Protein AF-A0A2T7HAZ3-F1 (afdb_monomer)

pLDDT: mean 88.54, std 13.99, range [41.38, 98.19]

Nearest PDB structures (foldseek):
  8qsz-assembly1_E  TM=5.766E-01  e=1.298E-04  Schizosaccharomyces pombe
  9bz0-assembly1_E  TM=5.265E-01  e=4.405E-04  Sus scrofa
  9ja1-assembly1_E  TM=5.499E-01  e=6.077E-04  Saccharomyces cerevisiae
  7wbx-assembly1_E  TM=5.275E-01  e=1.084E-03  Komagataella phaffii
  6hlq-assembly1_E  TM=6.035E-01  e=5.077E-03  Saccharomyces cerevisiae S288C

Solvent-accessible surface area (backbone atoms only — not comparable to full-atom values): 9479 Å² total; per-residue (Å²): 135,92,65,60,92,70,47,59,51,53,49,50,43,56,46,40,50,58,67,66,36,40,82,68,39,73,55,64,95,76,87,50,66,74,45,37,32,39,31,30,38,73,57,87,94,43,79,44,38,37,36,30,28,76,39,98,40,69,59,68,43,49,36,68,61,52,54,46,50,56,69,35,27,72,84,69,68,24,68,35,35,35,41,39,29,56,14,50,71,34,70,62,20,58,56,54,21,66,34,86,97,52,68,45,37,48,79,35,32,39,67,58,46,50,51,49,26,59,77,53,58,42,101,57,78,91,75,90,77,91,82,88,77,85,62,61,65,62,49,52,75,75,62,62,76,81,77,80,79,81,87,74,93,76,84,84,91,132

Radius of gyration: 29.92 Å; Cα contacts (8 Å, |Δi|>4): 230; chains: 1; bounding box: 82×52×80 Å

Structure (mmCIF, N/CA/C/O backbone):
data_AF-A0A2T7HAZ3-F1
#
_entry.id   AF-A0A2T7HAZ3-F1
#
loop_
_atom_site.group_PDB
_atom_site.id
_atom_site.type_symbol
_atom_site.label_atom_id
_atom_site.label_alt_id
_atom_site.label_comp_id
_atom_site.label_asym_id
_atom_site.label_entity_id
_atom_site.label_seq_id
_atom_site.pdbx_PDB_ins_code
_atom_site.Cartn_x
_atom_site.Cartn_y
_atom_site.Cartn_z
_atom_site.occupancy
_atom_site.B_iso_or_equiv
_atom_site.auth_seq_id
_atom_site.auth_comp_id
_atom_site.auth_asym_id
_atom_site.auth_atom_id
_atom_site.pdbx_PDB_model_num
ATOM 1 N N . MET A 1 1 ? 1.906 -3.474 17.382 1.00 54.94 1 MET A N 1
ATOM 2 C CA . MET A 1 1 ? 2.021 -4.752 16.648 1.00 54.94 1 MET A CA 1
ATOM 3 C C . MET A 1 1 ? 3.493 -5.095 16.547 1.00 54.94 1 MET A C 1
ATOM 5 O O . MET A 1 1 ? 4.225 -4.411 15.834 1.00 54.94 1 MET A O 1
ATOM 9 N N . GLU A 1 2 ? 3.936 -6.101 17.289 1.00 59.19 2 GLU A N 1
ATOM 10 C CA . GLU A 1 2 ? 5.253 -6.696 17.075 1.00 59.19 2 GLU A CA 1
ATOM 11 C C . GLU A 1 2 ? 5.084 -7.791 16.026 1.00 59.19 2 GLU A C 1
ATOM 13 O O . GLU A 1 2 ? 4.573 -8.866 16.310 1.00 59.19 2 GLU A O 1
ATOM 18 N N . LEU A 1 3 ? 5.388 -7.444 14.777 1.00 71.75 3 LEU A N 1
ATOM 19 C CA . LEU A 1 3 ? 5.493 -8.398 13.681 1.00 71.75 3 LEU A CA 1
AT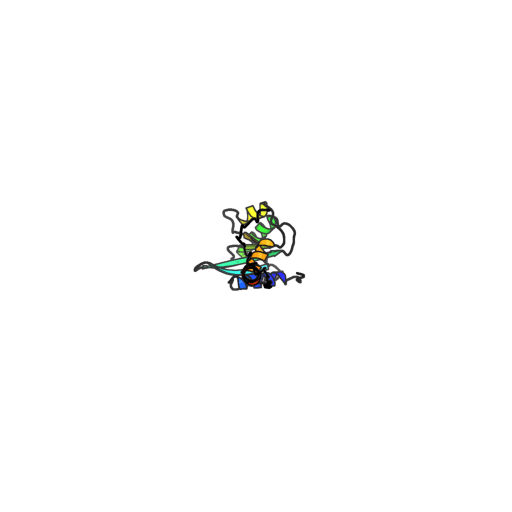OM 20 C C . LEU A 1 3 ? 6.969 -8.779 13.509 1.00 71.75 3 LEU A C 1
ATOM 22 O O . LEU A 1 3 ? 7.843 -7.927 13.657 1.00 71.75 3 LEU A O 1
ATOM 26 N N . GLU A 1 4 ? 7.260 -10.028 13.186 1.00 72.38 4 GLU A N 1
ATOM 27 C CA . GLU A 1 4 ? 8.588 -10.468 12.749 1.00 72.38 4 GLU A CA 1
ATOM 28 C C . GLU A 1 4 ? 8.917 -9.910 11.347 1.00 72.38 4 GLU A C 1
ATOM 30 O O . GLU A 1 4 ? 8.007 -9.521 10.599 1.00 72.38 4 GLU A O 1
ATOM 35 N N . PRO A 1 5 ? 10.201 -9.867 10.946 1.00 65.50 5 PRO A N 1
ATOM 36 C CA . PRO A 1 5 ? 10.586 -9.562 9.568 1.00 65.50 5 PRO A CA 1
ATOM 37 C C . PRO A 1 5 ? 9.840 -10.469 8.570 1.00 65.50 5 PRO A C 1
ATOM 39 O O . PRO A 1 5 ? 9.785 -11.682 8.763 1.00 65.50 5 PRO A O 1
ATOM 42 N N . GLY A 1 6 ? 9.239 -9.904 7.518 1.00 73.19 6 GLY A N 1
ATOM 43 C CA . GLY A 1 6 ? 8.450 -10.657 6.530 1.00 73.19 6 GLY A CA 1
ATOM 44 C C . GLY A 1 6 ? 6.952 -10.775 6.851 1.00 73.19 6 GLY A C 1
ATOM 45 O O . GLY A 1 6 ? 6.134 -10.984 5.956 1.00 73.19 6 GLY A O 1
ATOM 46 N N . GLN A 1 7 ? 6.540 -10.631 8.117 1.00 86.56 7 GLN A N 1
ATOM 47 C CA . GLN A 1 7 ? 5.120 -10.750 8.478 1.00 86.56 7 GLN A CA 1
ATOM 48 C C . GLN A 1 7 ? 4.292 -9.534 8.052 1.00 86.56 7 GLN A C 1
ATOM 50 O O . GLN A 1 7 ? 3.077 -9.646 7.883 1.00 86.56 7 GLN A O 1
ATOM 55 N N . PHE A 1 8 ? 4.920 -8.369 7.881 1.00 87.56 8 PHE A N 1
ATOM 56 C CA . PHE A 1 8 ? 4.201 -7.165 7.477 1.00 87.56 8 PHE A CA 1
ATOM 57 C C . PHE A 1 8 ? 3.824 -7.210 5.990 1.00 87.56 8 PHE A C 1
ATOM 59 O O . PHE A 1 8 ? 2.734 -6.791 5.616 1.00 87.56 8 PHE A O 1
ATOM 66 N N . GLU A 1 9 ? 4.662 -7.824 5.163 1.00 91.00 9 GLU A N 1
ATOM 67 C CA . GLU A 1 9 ? 4.414 -8.115 3.755 1.00 91.00 9 GLU A CA 1
ATOM 68 C C . GLU A 1 9 ? 3.248 -9.101 3.610 1.00 91.00 9 GLU A C 1
ATOM 70 O O . GLU A 1 9 ? 2.342 -8.884 2.808 1.00 91.00 9 GLU A O 1
ATOM 75 N N . HIS A 1 10 ? 3.194 -10.134 4.458 1.00 93.06 10 HIS A N 1
ATOM 76 C CA . HIS A 1 10 ? 2.049 -11.048 4.519 1.00 93.06 10 HIS A CA 1
ATOM 77 C C . HIS A 1 10 ? 0.764 -10.381 5.030 1.00 93.06 10 HIS A C 1
ATOM 79 O O . HIS A 1 10 ? -0.324 -10.710 4.561 1.00 93.06 10 HIS A O 1
ATOM 85 N N . PHE A 1 11 ? 0.862 -9.426 5.956 1.00 93.94 11 PHE A N 1
ATOM 86 C CA . PHE A 1 11 ? -0.282 -8.614 6.368 1.00 93.94 11 PHE A CA 1
ATOM 87 C C . PHE A 1 11 ? -0.805 -7.744 5.217 1.00 93.94 11 PHE A C 1
ATOM 89 O O . PHE A 1 11 ? -2.009 -7.710 4.972 1.00 93.94 11 PHE A O 1
ATOM 96 N N . VAL A 1 12 ? 0.093 -7.092 4.472 1.00 95.25 12 VAL A N 1
ATOM 97 C CA . VAL A 1 12 ? -0.266 -6.332 3.267 1.00 95.25 12 VAL A CA 1
ATOM 98 C C . VAL A 1 12 ? -0.888 -7.248 2.216 1.00 95.25 12 VAL A C 1
ATOM 100 O O . VAL A 1 12 ? -1.900 -6.880 1.629 1.00 95.25 12 VAL A O 1
ATOM 103 N N . LYS A 1 13 ? -0.356 -8.462 2.030 1.00 96.06 13 LYS A N 1
ATOM 104 C CA . LYS A 1 13 ? -0.959 -9.473 1.155 1.00 96.06 13 LYS A CA 1
ATOM 105 C C . LYS A 1 13 ? -2.413 -9.755 1.553 1.00 96.06 13 LYS A C 1
ATOM 107 O O . LYS A 1 13 ? -3.290 -9.661 0.706 1.00 96.06 13 LYS A O 1
ATOM 112 N N . ALA A 1 14 ? -2.673 -10.029 2.833 1.00 96.88 14 ALA A N 1
ATOM 113 C CA . ALA A 1 14 ? -4.026 -10.285 3.332 1.00 96.88 14 ALA A CA 1
ATOM 114 C C . ALA A 1 14 ? -4.966 -9.080 3.150 1.00 96.88 14 ALA A C 1
ATOM 116 O O . ALA A 1 14 ? -6.151 -9.258 2.876 1.00 96.88 14 ALA A O 1
ATOM 117 N N . LEU A 1 15 ? -4.445 -7.856 3.283 1.00 97.62 15 LEU A N 1
ATOM 118 C CA . LEU A 1 15 ? -5.211 -6.644 3.001 1.00 97.62 15 LEU A CA 1
ATOM 119 C C . LEU A 1 15 ? -5.578 -6.536 1.517 1.00 97.62 15 LEU A C 1
ATOM 121 O O . LEU A 1 15 ? -6.729 -6.249 1.211 1.00 97.62 15 LEU A O 1
ATOM 125 N N . LEU A 1 16 ? -4.630 -6.786 0.611 1.00 97.69 16 LEU A N 1
ATOM 126 C CA . LEU A 1 16 ? -4.875 -6.758 -0.833 1.00 97.69 16 LEU A CA 1
ATOM 127 C C . LEU A 1 16 ? -5.860 -7.853 -1.263 1.00 97.69 16 LEU A C 1
ATOM 129 O O . LEU A 1 16 ? -6.779 -7.557 -2.021 1.00 97.69 16 LEU A O 1
ATOM 133 N N . ASP A 1 17 ? -5.733 -9.071 -0.723 1.00 97.62 17 ASP A N 1
ATOM 134 C CA . ASP A 1 17 ? -6.697 -10.157 -0.958 1.00 97.62 17 ASP A CA 1
ATOM 135 C C . ASP A 1 17 ? -8.127 -9.710 -0.566 1.00 97.62 17 ASP A C 1
ATOM 137 O O . ASP A 1 17 ? -9.078 -9.914 -1.313 1.00 97.62 17 ASP A O 1
ATOM 141 N N . ALA A 1 18 ? -8.291 -9.032 0.580 1.00 97.56 18 ALA A N 1
ATOM 142 C CA . ALA A 1 18 ? -9.584 -8.498 1.038 1.00 97.56 18 ALA A CA 1
ATOM 143 C C . ALA A 1 18 ? -10.074 -7.255 0.262 1.00 97.56 18 ALA A C 1
ATOM 145 O O . ALA A 1 18 ? -11.184 -6.764 0.492 1.00 97.56 18 ALA A O 1
ATOM 146 N N . MET A 1 19 ? -9.232 -6.707 -0.613 1.00 96.75 19 MET A N 1
ATOM 147 C CA . MET A 1 19 ? -9.533 -5.600 -1.522 1.00 96.75 19 MET A CA 1
ATOM 148 C C . MET A 1 19 ? -9.815 -6.089 -2.952 1.00 96.75 19 MET A C 1
ATOM 150 O O . MET A 1 19 ? -9.790 -5.272 -3.872 1.00 96.75 19 MET A O 1
ATOM 154 N N . ASP A 1 20 ? -10.065 -7.390 -3.130 1.00 95.88 20 ASP A N 1
ATOM 155 C CA . ASP A 1 20 ? -10.340 -8.043 -4.416 1.00 95.88 20 ASP A CA 1
ATOM 156 C C . ASP A 1 20 ? -9.168 -7.962 -5.414 1.00 95.88 20 ASP A C 1
ATOM 158 O O . ASP A 1 20 ? -9.361 -7.967 -6.630 1.00 95.88 20 ASP A O 1
ATOM 162 N N . TYR A 1 21 ? -7.931 -7.880 -4.910 1.00 97.31 21 TYR A N 1
ATOM 163 C CA . TYR A 1 21 ? -6.756 -8.119 -5.743 1.00 97.31 21 TYR A CA 1
ATOM 164 C C . TYR A 1 21 ? -6.581 -9.621 -5.988 1.00 97.31 21 TYR A C 1
ATOM 166 O O . TYR A 1 21 ? -6.816 -10.456 -5.116 1.00 97.31 21 TYR A O 1
ATOM 174 N N . GLU A 1 22 ? -6.095 -9.949 -7.176 1.00 96.56 22 GLU A N 1
ATOM 175 C CA . GLU A 1 22 ? -5.841 -11.304 -7.644 1.00 96.56 22 GLU A CA 1
ATOM 176 C C . GLU A 1 22 ? -4.333 -11.587 -7.682 1.00 96.56 22 GLU A C 1
ATOM 178 O O . GLU A 1 22 ? -3.506 -10.670 -7.709 1.00 96.56 22 GLU A O 1
ATOM 183 N N . ASP A 1 23 ? -3.957 -12.869 -7.677 1.00 96.38 23 ASP A N 1
ATOM 184 C CA . ASP A 1 23 ? -2.564 -13.324 -7.794 1.00 96.38 23 ASP A CA 1
ATOM 185 C C . ASP A 1 23 ? -1.572 -12.597 -6.855 1.00 96.38 23 ASP A C 1
ATOM 187 O O . ASP A 1 23 ? -0.432 -12.315 -7.229 1.00 96.38 23 ASP A O 1
ATOM 191 N N . VAL A 1 24 ? -1.989 -12.290 -5.620 1.00 97.38 24 VAL A N 1
ATOM 192 C CA . VAL A 1 24 ? -1.167 -11.541 -4.657 1.00 97.38 24 VAL A CA 1
ATOM 193 C C . VAL A 1 24 ? -0.013 -12.407 -4.142 1.00 97.38 24 VAL A C 1
ATOM 195 O O . VAL A 1 24 ? -0.214 -13.378 -3.406 1.00 97.38 24 VAL A O 1
ATOM 198 N N . GLN A 1 25 ? 1.218 -12.040 -4.494 1.00 95.56 25 GLN A N 1
ATOM 199 C CA . GLN A 1 25 ? 2.439 -12.786 -4.188 1.00 95.56 25 GLN A CA 1
ATOM 200 C C . GLN A 1 25 ? 3.445 -11.921 -3.429 1.00 95.56 25 GLN A C 1
ATOM 202 O O . GLN A 1 25 ? 3.861 -10.871 -3.914 1.00 95.56 25 GLN A O 1
ATOM 207 N N . VAL A 1 26 ? 3.878 -12.395 -2.258 1.00 94.31 26 VAL A N 1
ATOM 208 C CA . VAL A 1 26 ? 5.015 -11.815 -1.526 1.00 94.31 26 VAL A CA 1
ATOM 209 C C . VAL A 1 26 ? 6.307 -12.237 -2.224 1.00 94.31 26 VAL A C 1
ATOM 211 O O . VAL A 1 26 ? 6.509 -13.422 -2.507 1.00 94.31 26 VAL A O 1
ATOM 214 N N . THR A 1 27 ? 7.173 -11.277 -2.527 1.00 90.31 27 THR A N 1
ATOM 215 C CA . THR A 1 27 ? 8.465 -11.522 -3.177 1.00 90.31 27 THR A CA 1
ATOM 216 C C . THR A 1 27 ? 9.522 -11.938 -2.153 1.00 90.31 27 THR A C 1
ATOM 218 O O . THR A 1 27 ? 9.374 -11.779 -0.942 1.00 90.31 27 THR A O 1
ATOM 221 N N . LYS A 1 28 ? 10.609 -12.543 -2.636 1.00 79.44 28 LYS A N 1
ATOM 222 C CA . LYS A 1 28 ? 11.763 -12.873 -1.795 1.00 79.44 28 LYS A CA 1
ATOM 223 C C . LYS A 1 28 ? 12.767 -11.730 -1.881 1.00 79.44 28 LYS A C 1
ATOM 225 O O . LYS A 1 28 ? 13.137 -11.372 -2.990 1.00 79.44 28 LYS A O 1
ATOM 230 N N . LEU A 1 29 ? 13.323 -11.335 -0.731 1.00 63.78 29 LEU A N 1
ATOM 231 C CA . LEU A 1 29 ? 14.313 -10.258 -0.527 1.00 63.78 29 LEU A CA 1
ATOM 232 C C . LEU A 1 29 ? 15.505 -10.182 -1.512 1.00 63.78 29 LEU A C 1
ATOM 234 O O . LEU A 1 29 ? 16.253 -9.206 -1.490 1.00 63.78 29 LEU A O 1
ATOM 238 N N . SER A 1 30 ? 15.775 -11.214 -2.315 1.00 59.47 30 SER A N 1
ATOM 239 C CA . SER A 1 30 ? 16.937 -11.256 -3.201 1.00 59.47 30 SER A CA 1
ATOM 240 C C . SER A 1 30 ? 16.553 -10.895 -4.637 1.00 59.47 30 SER A C 1
ATOM 242 O O . SER A 1 30 ? 15.920 -11.680 -5.337 1.00 59.47 30 SER A O 1
ATOM 244 N N . GLY A 1 31 ? 16.996 -9.718 -5.090 1.00 64.19 31 GLY A N 1
ATOM 245 C CA . GLY A 1 31 ? 16.985 -9.330 -6.507 1.00 64.19 31 GLY A CA 1
ATOM 246 C C . GLY A 1 31 ? 15.706 -8.663 -7.027 1.00 64.19 31 GLY A C 1
ATOM 247 O O . GLY A 1 31 ? 15.657 -8.317 -8.205 1.00 64.19 31 GLY A O 1
ATOM 248 N N . ASP A 1 32 ? 14.710 -8.421 -6.174 1.00 66.69 32 ASP A N 1
ATOM 249 C CA . ASP A 1 32 ? 13.407 -7.820 -6.524 1.00 66.69 32 ASP A CA 1
ATOM 250 C C . ASP A 1 32 ? 13.399 -6.280 -6.576 1.00 66.69 32 ASP A C 1
ATOM 252 O O . ASP A 1 32 ? 12.358 -5.658 -6.778 1.00 66.69 32 ASP A O 1
ATOM 256 N N . LYS A 1 33 ? 14.565 -5.646 -6.396 1.00 81.38 33 LYS A N 1
ATOM 257 C CA . LYS A 1 33 ? 14.732 -4.181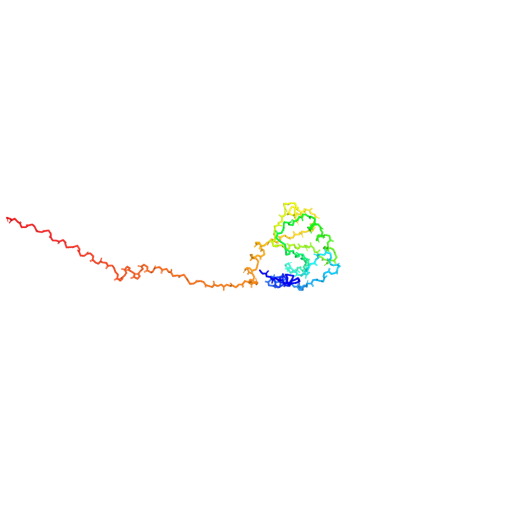 -6.422 1.00 81.38 33 LYS A CA 1
ATOM 258 C C . LYS A 1 33 ? 13.843 -3.456 -5.405 1.00 81.38 33 LYS A C 1
ATOM 260 O O . LYS A 1 33 ? 13.463 -2.308 -5.628 1.00 81.38 33 LYS A O 1
ATOM 265 N N . GLY A 1 34 ? 13.543 -4.115 -4.285 1.00 85.50 34 GLY A N 1
ATOM 266 C CA . GLY A 1 34 ? 12.755 -3.544 -3.202 1.00 85.50 34 GLY A CA 1
ATOM 267 C C . GLY A 1 34 ? 11.249 -3.559 -3.454 1.00 85.50 34 GLY A C 1
ATOM 268 O O . GLY A 1 34 ? 10.542 -2.798 -2.796 1.00 85.50 34 GLY A O 1
ATOM 269 N N . VAL A 1 35 ? 10.765 -4.365 -4.401 1.00 93.75 35 VAL A N 1
ATOM 270 C CA . VAL A 1 35 ? 9.350 -4.747 -4.497 1.00 93.75 35 VAL A CA 1
ATOM 271 C C . VAL A 1 35 ? 9.104 -5.852 -3.486 1.00 93.75 35 VAL A C 1
ATOM 273 O O . VAL A 1 35 ? 9.786 -6.858 -3.564 1.00 93.75 35 VAL A O 1
ATOM 276 N N . ASP A 1 36 ? 8.132 -5.687 -2.592 1.00 94.12 36 ASP A N 1
ATOM 277 C CA . ASP A 1 36 ? 7.837 -6.642 -1.514 1.00 94.12 36 ASP A CA 1
ATOM 278 C C . ASP A 1 36 ? 6.591 -7.507 -1.824 1.00 94.12 36 ASP A C 1
ATOM 280 O O . ASP A 1 36 ? 6.454 -8.634 -1.342 1.00 94.12 36 ASP A O 1
ATOM 284 N N . VAL A 1 37 ? 5.665 -6.998 -2.649 1.00 95.69 37 VAL A N 1
ATOM 285 C CA . VAL A 1 37 ? 4.468 -7.722 -3.113 1.00 95.69 37 VAL A CA 1
ATOM 286 C C . VAL A 1 37 ? 4.190 -7.399 -4.582 1.00 95.69 37 VAL A C 1
ATOM 288 O O . VAL A 1 37 ? 4.332 -6.257 -5.015 1.00 95.69 37 VAL A O 1
ATOM 291 N N . VAL A 1 38 ? 3.754 -8.391 -5.353 1.00 96.81 38 VAL A N 1
ATOM 292 C CA . VAL A 1 38 ? 3.193 -8.218 -6.701 1.00 96.81 38 VAL A CA 1
ATOM 293 C C . VAL A 1 38 ? 1.753 -8.704 -6.677 1.00 96.81 38 VAL A C 1
ATOM 295 O O . VAL A 1 38 ? 1.477 -9.760 -6.115 1.00 96.81 38 VAL A O 1
ATOM 298 N N . ALA A 1 39 ? 0.839 -7.946 -7.266 1.00 97.56 39 ALA A N 1
ATOM 299 C CA . ALA A 1 39 ? -0.574 -8.291 -7.316 1.00 97.56 39 ALA A CA 1
ATOM 300 C C . ALA A 1 39 ? -1.190 -7.863 -8.648 1.00 97.56 39 ALA A C 1
ATOM 302 O O . ALA A 1 39 ? -0.643 -7.018 -9.364 1.00 97.56 39 ALA A O 1
ATOM 303 N N . ARG A 1 40 ? -2.348 -8.430 -8.970 1.00 97.25 40 ARG A N 1
ATOM 304 C CA . ARG A 1 40 ? -3.170 -8.018 -10.102 1.00 97.25 40 ARG A CA 1
ATOM 305 C C . ARG A 1 40 ? -4.485 -7.452 -9.610 1.00 97.25 40 ARG A C 1
ATO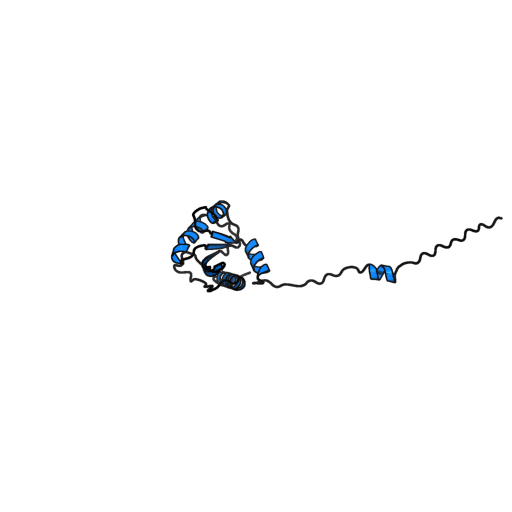M 307 O O . ARG A 1 40 ? -4.959 -7.799 -8.536 1.00 97.25 40 ARG A O 1
ATOM 314 N N . VAL A 1 41 ? -5.058 -6.542 -10.378 1.00 95.44 41 VAL A N 1
ATOM 315 C CA . VAL A 1 41 ? -6.367 -5.975 -10.069 1.00 95.44 41 VAL A CA 1
ATOM 316 C C . VAL A 1 41 ? -7.146 -5.757 -11.350 1.00 95.44 41 VAL A C 1
ATOM 318 O O . VAL A 1 41 ? -6.605 -5.291 -12.357 1.00 95.44 41 VAL A O 1
ATOM 321 N N . GLN A 1 42 ? -8.430 -6.087 -11.293 1.00 94.50 42 GLN A N 1
ATOM 322 C CA . GLN A 1 42 ? -9.352 -5.889 -12.393 1.00 94.50 42 GLN A CA 1
ATOM 323 C C . GLN A 1 42 ? -9.832 -4.432 -12.411 1.00 94.50 42 GLN A C 1
ATOM 325 O O . GLN A 1 42 ? -10.482 -3.951 -11.482 1.00 94.50 42 GLN A O 1
ATOM 330 N N . PHE A 1 43 ? -9.528 -3.710 -13.486 1.00 90.94 43 PHE A N 1
ATOM 331 C CA . PHE A 1 43 ? -10.025 -2.361 -13.733 1.00 90.94 43 PHE A CA 1
ATOM 332 C C . PHE A 1 43 ? -10.965 -2.366 -14.941 1.00 90.94 43 PHE A C 1
ATOM 334 O O . PHE A 1 43 ? -10.546 -2.309 -16.100 1.00 90.94 43 PHE A O 1
ATOM 341 N N . GLY A 1 44 ? -12.268 -2.463 -14.664 1.00 92.25 44 GLY A N 1
ATOM 342 C CA . GLY A 1 44 ? -13.278 -2.671 -15.699 1.00 92.25 44 GLY A CA 1
ATOM 343 C C . GLY A 1 44 ? -13.079 -4.026 -16.380 1.00 92.25 44 GLY A C 1
ATOM 344 O O . GLY A 1 44 ? -13.236 -5.069 -15.753 1.00 92.25 44 GLY A O 1
ATOM 345 N N . ILE A 1 45 ? -12.722 -4.010 -17.664 1.00 94.19 45 ILE A N 1
ATOM 346 C CA . ILE A 1 45 ? -12.461 -5.226 -18.455 1.00 94.19 45 ILE A CA 1
ATOM 347 C C . ILE A 1 45 ? -10.967 -5.558 -18.588 1.00 94.19 45 ILE A C 1
ATOM 349 O O . ILE A 1 45 ? -10.621 -6.521 -19.266 1.00 94.19 45 ILE A O 1
ATOM 353 N N . THR A 1 46 ? -10.091 -4.761 -17.973 1.00 93.69 46 THR A N 1
ATOM 354 C CA . THR A 1 46 ? -8.637 -4.892 -18.107 1.00 93.69 46 THR A CA 1
ATOM 355 C C . THR A 1 46 ? -8.018 -5.319 -16.785 1.00 93.69 46 THR A C 1
ATOM 357 O O . THR A 1 46 ? -8.225 -4.664 -15.766 1.00 93.69 46 THR A O 1
ATOM 360 N N . GLU A 1 47 ? -7.202 -6.367 -16.815 1.00 94.81 47 GLU A N 1
ATOM 361 C CA . GLU A 1 47 ? -6.342 -6.755 -15.698 1.00 94.81 47 GLU A CA 1
ATOM 362 C C . GLU A 1 47 ? -5.050 -5.926 -15.735 1.00 94.81 47 GLU A C 1
ATOM 364 O O . GLU A 1 47 ? -4.429 -5.765 -16.792 1.00 94.81 47 GLU A O 1
ATOM 369 N N . ILE A 1 48 ? -4.636 -5.384 -14.589 1.00 95.50 48 ILE A N 1
ATOM 370 C CA . ILE A 1 48 ? -3.385 -4.631 -14.469 1.00 95.50 48 ILE A CA 1
ATOM 371 C C . ILE A 1 48 ? -2.509 -5.203 -13.358 1.00 95.50 48 ILE A C 1
ATOM 373 O O . ILE A 1 48 ? -2.997 -5.549 -12.284 1.00 95.50 48 ILE A O 1
ATOM 377 N N . THR A 1 49 ? -1.198 -5.250 -13.597 1.00 97.00 49 THR A N 1
ATOM 378 C CA . THR A 1 49 ? -0.210 -5.617 -12.575 1.00 97.00 49 THR A CA 1
ATOM 379 C C . THR A 1 49 ? 0.204 -4.389 -11.768 1.00 97.00 49 THR A C 1
ATOM 381 O O . THR A 1 49 ? 0.565 -3.345 -12.328 1.00 97.00 49 THR A O 1
ATOM 384 N N . GLU A 1 50 ? 0.211 -4.542 -10.449 1.00 97.19 50 GLU A N 1
ATOM 385 C CA . GLU A 1 50 ? 0.671 -3.566 -9.469 1.00 97.19 50 GLU A CA 1
ATOM 386 C C . GLU A 1 50 ? 1.770 -4.178 -8.595 1.00 97.19 50 GLU A C 1
ATOM 388 O O . GLU A 1 50 ? 1.673 -5.321 -8.151 1.00 97.19 50 GLU A O 1
ATOM 393 N N . VAL A 1 51 ? 2.827 -3.408 -8.343 1.00 97.31 51 VAL A N 1
ATOM 394 C CA . VAL A 1 51 ? 3.853 -3.774 -7.356 1.00 97.31 51 VAL A CA 1
ATOM 395 C C . VAL A 1 51 ? 3.720 -2.917 -6.114 1.00 97.31 51 VAL A C 1
ATOM 397 O O . VAL A 1 51 ? 3.415 -1.727 -6.192 1.00 97.31 51 VAL A O 1
ATOM 400 N N . VAL A 1 52 ? 4.000 -3.504 -4.962 1.00 97.19 52 VAL A N 1
ATOM 401 C CA . VAL A 1 52 ? 3.917 -2.831 -3.675 1.00 97.19 52 VAL A CA 1
ATOM 402 C C . VAL A 1 52 ? 5.249 -2.958 -2.961 1.00 97.19 52 VAL A C 1
ATOM 404 O O . VAL A 1 52 ? 5.809 -4.044 -2.844 1.00 97.19 52 VAL A O 1
ATOM 407 N N . GLN A 1 53 ? 5.745 -1.829 -2.475 1.00 95.69 53 GLN A N 1
ATOM 408 C CA . GLN A 1 53 ? 6.848 -1.767 -1.536 1.00 95.69 53 GLN A CA 1
ATOM 409 C C . GLN A 1 53 ? 6.307 -1.424 -0.155 1.00 95.69 53 GLN A C 1
ATOM 411 O O . GLN A 1 53 ? 5.516 -0.498 0.021 1.00 95.69 53 GLN A O 1
ATOM 416 N N . VAL A 1 54 ? 6.782 -2.149 0.840 1.00 93.31 54 VAL A N 1
ATOM 417 C CA . VAL A 1 54 ? 6.367 -2.051 2.223 1.00 93.31 54 VAL A CA 1
ATOM 418 C C . VAL A 1 54 ? 7.543 -1.537 3.056 1.00 93.31 54 VAL A C 1
ATOM 420 O O . VAL A 1 54 ? 8.702 -1.939 2.904 1.00 93.31 54 VAL A O 1
ATOM 423 N N . LYS A 1 55 ? 7.274 -0.562 3.925 1.00 90.75 55 LYS A N 1
ATOM 424 C CA . LYS A 1 55 ? 8.266 0.028 4.827 1.00 90.75 55 LYS A CA 1
ATOM 425 C C . LYS A 1 55 ? 7.688 0.140 6.229 1.00 90.75 55 LYS A C 1
ATOM 427 O O . LYS A 1 55 ? 6.904 1.029 6.544 1.00 90.75 55 LYS A O 1
ATOM 432 N N . ARG A 1 56 ? 8.127 -0.749 7.117 1.00 88.81 56 ARG A N 1
ATOM 433 C CA . ARG A 1 56 ? 7.770 -0.718 8.540 1.00 88.81 56 ARG A CA 1
ATOM 434 C C . ARG A 1 56 ? 8.657 0.263 9.311 1.00 88.81 56 ARG A C 1
ATOM 436 O O . ARG A 1 56 ? 9.393 -0.117 10.213 1.00 88.81 56 ARG A O 1
ATOM 443 N N . THR A 1 57 ? 8.629 1.524 8.909 1.00 86.31 57 THR A N 1
ATOM 444 C CA . THR A 1 57 ? 9.330 2.614 9.591 1.00 86.31 57 THR A CA 1
ATOM 445 C C . THR A 1 57 ? 8.350 3.732 9.878 1.00 86.31 57 THR A C 1
ATOM 447 O O . THR A 1 57 ? 7.452 3.975 9.077 1.00 86.31 57 THR A O 1
ATOM 450 N N . GLU A 1 58 ? 8.539 4.421 10.997 1.00 87.69 58 GLU A N 1
ATOM 451 C CA . GLU A 1 58 ? 7.816 5.657 11.318 1.00 87.69 58 GLU A CA 1
ATOM 452 C C . GLU A 1 58 ? 8.507 6.894 10.718 1.00 87.69 58 GLU A C 1
ATOM 454 O O . GLU A 1 58 ? 7.973 8.002 10.759 1.00 87.69 58 GLU A O 1
ATOM 459 N N . SER A 1 59 ? 9.687 6.712 10.114 1.00 92.88 59 SER A N 1
ATOM 460 C CA . SER A 1 59 ? 10.416 7.791 9.456 1.00 92.88 59 SER A CA 1
ATOM 461 C C . SER A 1 59 ? 9.714 8.292 8.193 1.00 92.88 59 SER A C 1
ATOM 463 O O . SER A 1 59 ? 8.976 7.573 7.514 1.00 92.88 59 SER A O 1
ATOM 465 N N . THR A 1 60 ? 9.978 9.553 7.854 1.00 96.19 60 THR A N 1
ATOM 466 C CA . THR A 1 60 ? 9.459 10.161 6.632 1.00 96.19 60 THR A CA 1
ATOM 467 C C . THR A 1 60 ? 10.154 9.581 5.397 1.00 96.19 60 THR A C 1
ATOM 469 O O . THR A 1 60 ? 11.379 9.626 5.278 1.00 96.19 60 THR A O 1
ATOM 472 N N . ILE A 1 61 ? 9.369 9.084 4.442 1.00 96.44 61 ILE A N 1
ATOM 473 C CA . ILE A 1 61 ? 9.846 8.566 3.158 1.00 96.44 61 ILE A CA 1
ATOM 474 C C . ILE A 1 61 ? 10.041 9.716 2.164 1.00 96.44 61 ILE A C 1
ATOM 476 O O . ILE A 1 61 ? 9.147 10.534 1.932 1.00 96.44 61 ILE A O 1
ATOM 480 N N . GLY A 1 62 ? 11.232 9.774 1.569 1.00 97.50 62 GLY A N 1
ATOM 481 C CA . GLY A 1 62 ? 11.616 10.783 0.585 1.00 97.50 62 GLY A CA 1
ATOM 482 C C 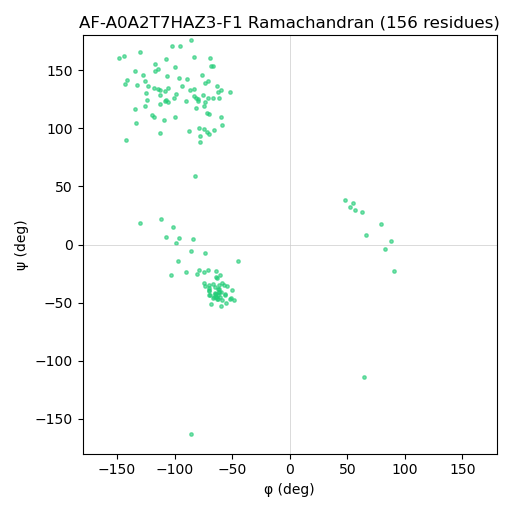. GLY A 1 62 ? 11.425 10.347 -0.870 1.00 97.50 62 GLY A C 1
ATOM 483 O O . GLY A 1 62 ? 11.215 9.174 -1.182 1.00 97.50 62 GLY A O 1
ATOM 484 N N . ARG A 1 63 ? 11.585 11.316 -1.778 1.00 97.31 63 ARG A N 1
ATOM 485 C CA . ARG A 1 63 ? 11.523 11.133 -3.237 1.00 97.31 63 ARG A CA 1
ATOM 486 C C . ARG A 1 63 ? 12.398 9.990 -3.788 1.00 97.31 63 ARG A C 1
ATOM 488 O O . ARG A 1 63 ? 11.884 9.268 -4.638 1.00 97.31 63 ARG A O 1
ATOM 495 N N . PRO A 1 64 ? 13.633 9.740 -3.301 1.00 96.62 64 PRO A N 1
ATOM 496 C CA . PRO A 1 64 ? 14.465 8.663 -3.843 1.00 96.62 64 PRO A CA 1
ATOM 497 C C . PRO A 1 64 ? 13.785 7.290 -3.832 1.00 96.62 64 PRO A C 1
ATOM 499 O O . PRO A 1 64 ? 13.931 6.528 -4.779 1.00 96.62 64 PRO A O 1
ATOM 502 N N . LYS A 1 65 ? 12.981 6.997 -2.801 1.00 95.94 65 LYS A N 1
ATOM 503 C CA . LYS A 1 65 ? 12.277 5.714 -2.683 1.00 95.94 65 LYS A CA 1
ATOM 504 C C . LYS A 1 65 ? 11.152 5.570 -3.718 1.00 95.94 65 LYS A C 1
ATOM 506 O O . LYS A 1 65 ? 10.935 4.487 -4.249 1.00 95.94 65 LYS A O 1
ATOM 511 N N . VAL A 1 66 ? 10.484 6.676 -4.048 1.00 97.38 66 VAL A N 1
ATOM 512 C CA . VAL A 1 66 ? 9.479 6.739 -5.122 1.00 97.38 66 VAL A CA 1
ATOM 513 C C . VAL A 1 66 ? 10.123 6.464 -6.480 1.00 97.38 66 VAL A C 1
ATOM 515 O O . VAL A 1 66 ? 9.586 5.694 -7.275 1.00 97.38 66 VAL A O 1
ATOM 518 N N . ASP A 1 67 ? 11.277 7.075 -6.748 1.00 96.44 67 ASP A N 1
ATOM 519 C CA . ASP A 1 67 ? 11.982 6.895 -8.019 1.00 96.44 67 ASP A CA 1
ATOM 520 C C . ASP A 1 67 ? 12.575 5.482 -8.155 1.00 96.44 67 ASP A C 1
ATOM 522 O O . ASP A 1 67 ? 12.501 4.893 -9.232 1.00 96.44 67 ASP A O 1
ATOM 526 N N . GLU A 1 68 ? 13.080 4.908 -7.059 1.00 96.06 68 GLU A N 1
ATOM 527 C CA . GLU A 1 68 ? 13.550 3.519 -6.984 1.00 96.06 68 GLU A CA 1
ATOM 528 C C . GLU A 1 68 ? 12.435 2.521 -7.324 1.00 96.06 68 GLU A C 1
ATOM 530 O O . GLU A 1 68 ? 12.602 1.718 -8.244 1.00 96.06 68 GLU A O 1
ATOM 535 N N . LEU A 1 69 ? 11.272 2.617 -6.661 1.00 96.81 69 LEU A N 1
ATOM 536 C CA . LEU A 1 69 ? 10.137 1.737 -6.956 1.00 96.81 69 LEU A CA 1
ATOM 537 C C . LEU A 1 69 ? 9.648 1.919 -8.397 1.00 96.81 69 LEU A C 1
ATOM 539 O O . LEU A 1 69 ? 9.359 0.941 -9.088 1.00 96.81 69 LEU A O 1
ATOM 543 N N . ARG A 1 70 ? 9.599 3.163 -8.890 1.00 96.56 70 ARG A N 1
ATOM 544 C CA . ARG A 1 70 ? 9.227 3.427 -10.284 1.00 96.56 70 ARG A CA 1
ATOM 545 C C . ARG A 1 70 ? 10.179 2.748 -11.266 1.00 96.56 70 ARG A C 1
ATOM 547 O O . ARG A 1 70 ? 9.730 2.186 -12.262 1.00 96.56 70 ARG A O 1
ATOM 554 N N . GLY A 1 71 ? 11.478 2.772 -10.979 1.00 95.50 71 GLY A N 1
ATOM 555 C CA . GLY A 1 71 ? 12.491 2.074 -11.766 1.00 95.50 71 GLY A CA 1
ATOM 556 C C . GLY A 1 71 ? 12.333 0.549 -11.757 1.00 95.50 71 GLY A C 1
ATOM 557 O O . GLY A 1 71 ? 12.786 -0.108 -12.694 1.00 95.50 71 GLY A O 1
ATOM 558 N N . ALA A 1 72 ? 11.671 -0.021 -10.745 1.00 95.19 72 ALA A N 1
ATOM 559 C CA . ALA A 1 72 ? 11.395 -1.452 -10.655 1.00 95.19 72 ALA A CA 1
ATOM 560 C C . ALA A 1 72 ? 10.186 -1.897 -11.504 1.00 95.19 72 ALA A C 1
ATOM 562 O O . ALA A 1 72 ? 10.166 -3.041 -11.956 1.00 95.19 72 ALA A O 1
ATOM 563 N N . LEU A 1 73 ? 9.223 -1.010 -11.798 1.00 96.00 73 LEU A N 1
ATOM 564 C CA . LEU A 1 73 ? 7.977 -1.354 -12.510 1.00 96.00 73 LEU A CA 1
ATOM 565 C C . LEU A 1 73 ? 8.172 -2.184 -13.795 1.00 96.00 73 LEU A C 1
ATOM 567 O O . LEU A 1 73 ? 7.502 -3.215 -13.933 1.00 96.00 73 LEU A O 1
ATOM 571 N N . PRO A 1 74 ? 9.100 -1.830 -14.715 1.00 95.31 74 PRO A N 1
ATOM 572 C CA . PRO A 1 74 ? 9.257 -2.568 -15.969 1.00 95.31 74 PRO A CA 1
ATOM 573 C C . PRO A 1 74 ? 9.692 -4.024 -15.765 1.00 95.31 74 PRO A C 1
ATOM 575 O O . PRO A 1 74 ? 9.333 -4.890 -16.560 1.00 95.31 74 PRO A O 1
ATOM 578 N N . TYR A 1 75 ? 10.421 -4.317 -14.683 1.00 93.56 75 TYR A N 1
ATOM 579 C CA . TYR A 1 75 ? 10.912 -5.665 -14.373 1.00 93.56 75 TYR A CA 1
ATOM 580 C C . TYR A 1 75 ? 9.787 -6.613 -13.944 1.00 93.56 75 TYR A C 1
ATOM 582 O O . TYR A 1 75 ? 9.916 -7.824 -14.102 1.00 93.56 75 TYR A O 1
ATOM 590 N N . HIS A 1 76 ? 8.666 -6.061 -13.476 1.00 93.56 76 HIS A N 1
ATOM 591 C CA . HIS A 1 76 ? 7.477 -6.810 -13.068 1.00 93.56 76 HIS A CA 1
ATOM 592 C C . HIS A 1 76 ? 6.311 -6.663 -14.054 1.00 93.56 76 HIS A C 1
ATOM 594 O O . HIS A 1 76 ? 5.213 -7.134 -13.771 1.00 93.56 76 HIS A O 1
ATOM 600 N N . LYS A 1 77 ? 6.526 -6.011 -15.211 1.00 94.38 77 LYS A N 1
ATOM 601 C CA . LYS A 1 77 ? 5.463 -5.650 -16.173 1.00 94.38 77 LYS A CA 1
ATOM 602 C C . LYS A 1 77 ? 4.304 -4.888 -15.506 1.00 94.38 77 LYS A C 1
ATOM 604 O O . LYS A 1 77 ? 3.152 -5.028 -15.908 1.00 94.38 77 LYS A O 1
ATOM 609 N N . ALA A 1 78 ? 4.613 -4.106 -14.474 1.00 95.94 78 ALA A N 1
ATOM 610 C CA . ALA A 1 78 ? 3.636 -3.318 -13.740 1.00 95.94 78 ALA A CA 1
ATOM 611 C C . ALA A 1 78 ? 3.478 -1.935 -14.367 1.00 95.94 78 ALA A C 1
ATOM 613 O O . ALA A 1 78 ? 4.451 -1.326 -14.810 1.00 95.94 78 ALA A O 1
ATOM 614 N N . ILE A 1 79 ? 2.247 -1.430 -14.387 1.00 95.19 79 ILE A N 1
ATOM 615 C CA . ILE A 1 79 ? 1.946 -0.093 -14.926 1.00 95.19 79 ILE A CA 1
ATOM 616 C C . ILE A 1 79 ? 1.868 0.975 -13.829 1.00 95.19 79 ILE A C 1
ATOM 618 O O . ILE A 1 79 ? 1.889 2.170 -14.122 1.00 95.19 79 ILE A O 1
ATOM 622 N N . ARG A 1 80 ? 1.776 0.543 -12.566 1.00 95.88 80 ARG A N 1
ATOM 623 C CA . ARG A 1 80 ? 1.758 1.390 -11.372 1.00 95.88 80 ARG A CA 1
ATOM 624 C C . ARG A 1 80 ? 2.407 0.679 -10.192 1.00 95.88 80 ARG A C 1
ATOM 626 O O . ARG A 1 80 ? 2.511 -0.549 -10.185 1.00 95.88 80 ARG A O 1
ATOM 633 N N . GLY A 1 81 ? 2.804 1.458 -9.194 1.00 97.38 81 GLY A N 1
ATOM 634 C CA . GLY A 1 81 ? 3.296 0.931 -7.926 1.00 97.38 81 GLY A CA 1
ATOM 635 C C . GLY A 1 81 ? 2.621 1.579 -6.726 1.00 97.38 81 GLY A C 1
ATOM 636 O O . GLY A 1 81 ? 2.008 2.637 -6.849 1.00 97.38 81 GLY A O 1
ATOM 637 N N . THR A 1 82 ? 2.787 0.968 -5.561 1.00 98.19 82 THR A N 1
ATOM 638 C CA . THR A 1 82 ? 2.329 1.508 -4.279 1.00 98.19 82 THR A CA 1
ATOM 639 C C . THR A 1 82 ? 3.441 1.415 -3.240 1.00 98.19 82 THR A C 1
ATOM 641 O O . THR A 1 82 ? 4.115 0.396 -3.136 1.00 98.19 82 THR A O 1
ATOM 644 N N . ILE A 1 83 ? 3.632 2.470 -2.448 1.00 97.75 83 ILE A N 1
ATOM 645 C CA . ILE A 1 83 ? 4.470 2.435 -1.245 1.00 97.75 83 ILE A CA 1
ATOM 646 C C . ILE A 1 83 ? 3.560 2.505 -0.025 1.00 97.75 83 ILE A C 1
ATOM 648 O O . ILE A 1 83 ? 2.808 3.468 0.131 1.00 97.75 83 ILE A O 1
ATOM 652 N N . ILE A 1 84 ? 3.674 1.516 0.858 1.00 96.88 84 ILE A N 1
ATOM 653 C CA . ILE A 1 84 ? 2.990 1.474 2.152 1.00 96.88 84 ILE A CA 1
ATOM 654 C C . ILE A 1 84 ? 4.015 1.732 3.255 1.00 96.88 84 ILE A C 1
ATOM 656 O O . ILE A 1 84 ? 5.015 1.020 3.353 1.00 96.88 84 ILE A O 1
ATOM 660 N N . SER A 1 85 ? 3.771 2.738 4.095 1.00 93.50 85 SER A N 1
ATOM 661 C CA . SER A 1 85 ? 4.626 3.081 5.236 1.00 93.50 85 SER A CA 1
ATOM 662 C C . SER A 1 85 ? 3.804 3.329 6.498 1.00 93.50 85 SER A C 1
ATOM 664 O O . SER A 1 85 ? 2.680 3.816 6.416 1.00 93.50 85 SER A O 1
ATOM 666 N N . LEU A 1 86 ? 4.367 3.030 7.672 1.00 91.44 86 LEU A N 1
ATOM 667 C CA . LEU A 1 86 ? 3.783 3.459 8.954 1.00 91.44 86 LEU A CA 1
ATOM 668 C C . LEU A 1 86 ? 4.086 4.935 9.259 1.00 91.44 86 LEU A C 1
ATOM 670 O O . LEU A 1 86 ? 3.363 5.566 10.026 1.00 91.44 86 LEU A O 1
ATOM 674 N N . GLY A 1 87 ? 5.137 5.479 8.645 1.00 91.88 87 GLY A N 1
ATOM 675 C CA . GLY A 1 87 ? 5.533 6.877 8.724 1.00 91.88 87 GLY A CA 1
ATOM 676 C C . GLY A 1 87 ? 4.814 7.766 7.711 1.00 91.88 87 GLY A C 1
ATOM 677 O O . GLY A 1 87 ? 3.797 7.407 7.120 1.00 91.88 87 GLY A O 1
ATOM 678 N N . SER A 1 88 ? 5.375 8.953 7.500 1.00 95.62 88 SER A N 1
ATOM 679 C CA . SER A 1 88 ? 4.844 9.980 6.594 1.00 95.62 88 SER A CA 1
ATOM 680 C C . SER A 1 88 ? 5.605 10.035 5.264 1.00 95.62 88 SER A C 1
ATOM 682 O O . SER A 1 88 ? 6.664 9.430 5.108 1.00 95.62 88 SER A O 1
ATOM 684 N N . PHE A 1 89 ? 5.097 10.796 4.292 1.00 97.81 89 PHE A N 1
ATOM 685 C CA . PHE A 1 89 ? 5.788 11.063 3.026 1.00 97.81 89 PHE A CA 1
ATOM 686 C C . PHE A 1 89 ? 6.184 12.534 2.934 1.00 97.81 89 PHE A C 1
ATOM 688 O O . PHE A 1 89 ? 5.371 13.419 3.193 1.00 97.81 89 PHE A O 1
ATOM 695 N N . ALA A 1 90 ? 7.430 12.802 2.541 1.00 97.88 90 ALA A N 1
ATOM 696 C CA . ALA A 1 90 ? 7.900 14.163 2.318 1.00 97.88 90 ALA A CA 1
ATOM 697 C C . ALA A 1 90 ? 7.174 14.798 1.122 1.00 97.88 90 ALA A C 1
ATOM 699 O O . ALA A 1 90 ? 6.815 14.106 0.168 1.00 97.88 90 ALA A O 1
ATOM 700 N N . LYS A 1 91 ? 7.060 16.130 1.109 1.00 97.56 91 LYS A N 1
ATOM 701 C CA . LYS A 1 91 ? 6.435 16.878 0.004 1.00 97.56 91 LYS A CA 1
ATOM 702 C C . LYS A 1 91 ? 7.001 16.490 -1.370 1.00 97.56 91 LYS A C 1
ATOM 704 O O . LYS A 1 91 ? 6.245 16.169 -2.277 1.00 97.56 91 LYS A O 1
ATOM 709 N N . GLY A 1 92 ? 8.327 16.393 -1.496 1.00 97.62 92 GLY A N 1
ATOM 710 C CA . GLY A 1 92 ? 8.961 15.972 -2.751 1.00 97.62 92 GLY A CA 1
ATOM 711 C C . GLY A 1 92 ? 8.629 14.530 -3.166 1.00 97.62 92 GLY A C 1
ATOM 712 O O . GLY A 1 92 ? 8.614 14.228 -4.358 1.00 97.62 92 GLY A O 1
ATOM 713 N N . ALA A 1 93 ? 8.340 13.635 -2.212 1.00 97.75 93 ALA A N 1
ATOM 714 C CA . ALA A 1 93 ? 7.866 12.282 -2.508 1.00 97.75 93 ALA A CA 1
ATOM 715 C C . ALA A 1 93 ? 6.436 12.310 -3.063 1.00 97.75 93 ALA A C 1
ATOM 717 O O . ALA A 1 93 ? 6.169 11.652 -4.064 1.00 97.75 93 ALA A O 1
ATOM 718 N N . GLN A 1 94 ? 5.555 13.117 -2.465 1.00 97.31 94 GLN A N 1
ATOM 719 C CA . GLN A 1 94 ? 4.173 13.310 -2.922 1.00 97.31 94 GLN A CA 1
ATOM 720 C C . GLN A 1 94 ? 4.120 13.915 -4.332 1.00 97.31 94 GLN A C 1
ATOM 722 O O . GLN A 1 94 ? 3.430 13.395 -5.204 1.00 97.31 94 GLN A O 1
ATOM 727 N N . GLU A 1 95 ? 4.910 14.961 -4.585 1.00 96.81 95 GLU A N 1
ATOM 728 C CA . GLU A 1 95 ? 5.048 15.567 -5.917 1.00 96.81 95 GLU A CA 1
ATOM 729 C C . GLU A 1 95 ? 5.601 14.566 -6.936 1.00 96.81 95 GLU A C 1
ATOM 731 O O . GLU A 1 95 ? 5.178 14.526 -8.089 1.00 96.81 95 GLU A O 1
ATOM 736 N N . GLY A 1 96 ? 6.542 13.724 -6.508 1.00 96.38 96 GLY A N 1
ATOM 737 C CA . GLY A 1 96 ? 7.112 12.695 -7.362 1.00 96.38 96 GLY A CA 1
ATOM 738 C C . GLY A 1 96 ? 6.169 11.568 -7.702 1.00 96.38 96 GLY A C 1
ATOM 739 O O . GLY A 1 96 ? 6.199 11.093 -8.831 1.00 96.38 96 GLY A O 1
ATOM 740 N N . ALA A 1 97 ? 5.353 11.138 -6.748 1.00 97.12 97 ALA A N 1
ATOM 741 C CA . ALA A 1 97 ? 4.396 10.052 -6.903 1.00 97.12 97 ALA A CA 1
ATOM 742 C C . ALA A 1 97 ? 3.409 10.288 -8.055 1.00 97.12 97 ALA A C 1
ATOM 744 O O . ALA A 1 97 ? 3.060 9.344 -8.765 1.00 97.12 97 ALA A O 1
ATOM 745 N N . LEU A 1 98 ? 3.029 11.551 -8.271 1.00 93.00 98 LEU A N 1
ATOM 746 C CA . LEU A 1 98 ? 2.051 11.987 -9.271 1.00 93.00 98 LEU A CA 1
ATOM 747 C C . LEU A 1 98 ? 2.682 12.804 -10.411 1.00 93.00 98 LEU A C 1
ATOM 749 O O . LEU A 1 98 ? 1.998 13.588 -11.069 1.00 93.00 98 LEU A O 1
ATOM 753 N N . PHE A 1 99 ? 3.988 12.653 -10.642 1.00 94.38 99 PHE A N 1
ATOM 754 C CA . PHE A 1 99 ? 4.681 13.398 -11.689 1.00 94.38 99 PHE A CA 1
ATOM 755 C C . PHE A 1 99 ? 4.113 13.070 -13.080 1.00 94.38 99 PHE A C 1
ATOM 757 O O . PHE A 1 99 ? 4.058 11.909 -13.490 1.00 94.38 99 PHE A O 1
ATOM 764 N N . VAL A 1 100 ? 3.713 14.104 -13.823 1.00 91.94 100 VAL A N 1
ATOM 765 C CA . VAL A 1 100 ? 3.082 13.960 -15.142 1.00 91.94 100 VAL A CA 1
ATOM 766 C C . VAL A 1 100 ? 4.038 13.282 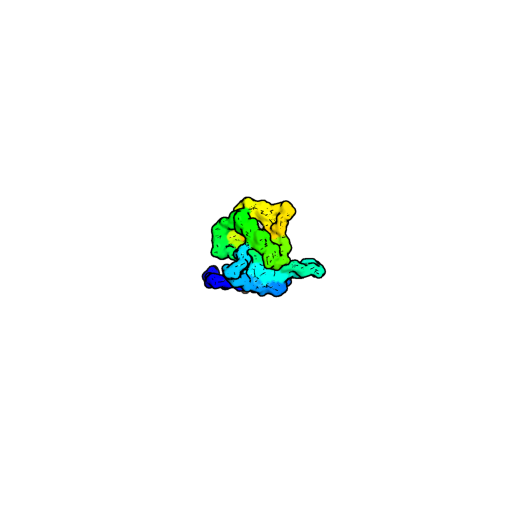-16.127 1.00 91.94 100 VAL A C 1
ATOM 768 O O . VAL A 1 100 ? 5.194 13.673 -16.258 1.00 91.94 100 VAL A O 1
ATOM 771 N N . GLY A 1 101 ? 3.547 12.262 -16.833 1.00 91.69 101 GLY A N 1
ATOM 772 C CA . GLY A 1 101 ? 4.337 11.486 -17.796 1.00 91.69 101 GLY A CA 1
ATOM 773 C C . GLY A 1 101 ? 5.183 10.371 -17.173 1.00 91.69 101 GLY A C 1
ATOM 774 O O . GLY A 1 101 ? 5.790 9.594 -17.906 1.00 91.69 101 GLY A O 1
ATOM 775 N N . ALA A 1 102 ? 5.199 10.247 -15.843 1.00 94.31 102 ALA A N 1
ATOM 776 C CA . ALA A 1 102 ? 5.785 9.110 -15.150 1.00 94.31 102 ALA A CA 1
ATOM 777 C C . ALA A 1 102 ? 4.702 8.109 -14.727 1.00 94.31 102 ALA A C 1
ATOM 779 O O . ALA A 1 102 ? 3.554 8.477 -14.477 1.00 94.31 102 ALA A O 1
ATOM 780 N N . ALA A 1 103 ? 5.079 6.835 -14.608 1.00 96.06 103 ALA A N 1
ATOM 781 C CA . ALA A 1 103 ? 4.188 5.831 -14.041 1.00 96.06 103 ALA A CA 1
ATOM 782 C C . ALA A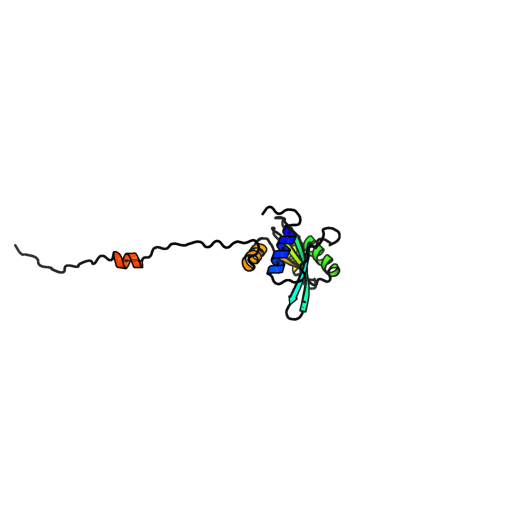 1 103 ? 3.809 6.213 -12.591 1.00 96.06 103 ALA A C 1
ATOM 784 O O . ALA A 1 103 ? 4.702 6.593 -11.811 1.00 96.06 103 ALA A O 1
ATOM 785 N N . PRO A 1 104 ? 2.513 6.140 -12.235 1.00 96.19 104 PRO A N 1
ATOM 786 C CA . PRO A 1 104 ? 2.019 6.609 -10.950 1.00 96.19 104 PRO A CA 1
ATOM 787 C C . PRO A 1 104 ? 2.479 5.698 -9.813 1.00 96.19 104 PRO A C 1
ATOM 789 O O . PRO A 1 104 ? 2.484 4.470 -9.942 1.00 96.19 104 PRO A O 1
ATOM 792 N N . ILE A 1 105 ? 2.830 6.323 -8.688 1.00 98.12 105 ILE A N 1
ATOM 793 C CA . ILE A 1 105 ? 3.150 5.634 -7.438 1.00 98.12 105 ILE A CA 1
ATOM 794 C C . ILE A 1 105 ? 2.162 6.091 -6.368 1.00 98.12 105 ILE A C 1
ATOM 796 O O . ILE A 1 105 ? 2.199 7.242 -5.945 1.00 98.12 105 ILE A O 1
ATOM 800 N N . THR A 1 106 ? 1.278 5.210 -5.915 1.00 97.88 106 THR A N 1
ATOM 801 C CA . THR A 1 106 ? 0.376 5.511 -4.798 1.00 97.88 106 THR A CA 1
ATOM 802 C C . THR A 1 106 ? 1.157 5.503 -3.487 1.00 97.88 106 THR A C 1
ATOM 804 O O . THR A 1 106 ? 2.004 4.641 -3.259 1.00 97.88 106 THR A O 1
ATOM 807 N N . LEU A 1 107 ? 0.868 6.455 -2.602 1.00 98.12 107 LEU A N 1
ATOM 808 C CA . LEU A 1 107 ? 1.482 6.546 -1.280 1.00 98.12 107 LEU A CA 1
ATOM 809 C C . LEU A 1 107 ? 0.417 6.273 -0.215 1.00 98.12 107 LEU A C 1
ATOM 811 O O . LEU A 1 107 ? -0.592 6.975 -0.157 1.00 98.12 107 LEU A O 1
ATOM 815 N N . ILE A 1 108 ? 0.634 5.254 0.614 1.00 97.88 108 ILE A N 1
ATOM 816 C CA . ILE A 1 108 ? -0.259 4.865 1.710 1.00 97.88 108 ILE A CA 1
ATOM 817 C C . ILE A 1 108 ? 0.514 5.022 3.016 1.00 97.88 108 ILE A C 1
ATOM 819 O O . ILE A 1 108 ? 1.455 4.277 3.284 1.00 97.88 108 ILE A O 1
ATOM 823 N N . ASP A 1 109 ? 0.138 6.023 3.808 1.00 96.38 109 ASP A N 1
ATOM 824 C CA . ASP A 1 109 ? 0.688 6.234 5.147 1.00 96.38 109 ASP A CA 1
ATOM 825 C C . ASP A 1 109 ? -0.071 5.409 6.199 1.00 96.38 109 ASP A C 1
ATOM 827 O O . ASP A 1 109 ? -1.075 4.753 5.902 1.00 96.38 109 ASP A O 1
ATOM 831 N N . GLY A 1 110 ? 0.393 5.449 7.450 1.00 93.06 110 GLY A N 1
ATOM 832 C CA . GLY A 1 110 ? -0.204 4.669 8.535 1.00 93.06 110 GLY A CA 1
ATOM 833 C C . GLY A 1 110 ? -1.684 4.990 8.775 1.00 93.06 110 GLY A C 1
ATOM 834 O O . GLY A 1 110 ? -2.467 4.092 9.092 1.00 93.06 110 GLY A O 1
ATOM 835 N N . LYS A 1 111 ? -2.097 6.248 8.564 1.00 94.12 111 LYS A N 1
ATOM 836 C CA . LYS A 1 111 ? -3.500 6.655 8.698 1.00 94.12 111 LYS A CA 1
ATOM 837 C C . LYS A 1 111 ? -4.345 6.025 7.595 1.00 94.12 111 LYS A C 1
ATOM 839 O O . LYS A 1 111 ? -5.354 5.387 7.891 1.00 94.12 111 LYS A O 1
ATOM 844 N N . ARG A 1 112 ? -3.922 6.157 6.336 1.00 96.69 112 ARG A N 1
ATOM 845 C CA . ARG A 1 112 ? -4.641 5.577 5.199 1.00 96.69 112 ARG A CA 1
ATOM 846 C C . ARG A 1 112 ? -4.657 4.051 5.255 1.00 96.69 112 ARG A C 1
ATOM 848 O O . ARG A 1 112 ? -5.672 3.444 4.921 1.00 96.69 112 ARG A O 1
ATOM 855 N N . LEU A 1 113 ? -3.572 3.433 5.717 1.00 95.69 113 LEU A N 1
ATOM 856 C CA . LEU A 1 113 ? -3.510 1.996 5.960 1.00 95.69 113 LEU A CA 1
ATOM 857 C C . LEU A 1 113 ? -4.580 1.566 6.972 1.00 95.69 113 LEU A C 1
ATOM 859 O O . LEU A 1 113 ? -5.335 0.640 6.696 1.00 95.69 113 LEU A O 1
ATOM 863 N N . LEU A 1 114 ? -4.709 2.268 8.103 1.00 94.38 114 LEU A N 1
ATOM 864 C CA . LEU A 1 114 ? -5.727 1.965 9.114 1.00 94.38 114 LEU A CA 1
ATOM 865 C C . LEU A 1 114 ? -7.160 2.116 8.578 1.00 94.38 114 LEU A C 1
ATOM 867 O O . LEU A 1 114 ? -8.029 1.302 8.901 1.00 94.38 114 LEU A O 1
ATOM 871 N N . GLU A 1 115 ? -7.414 3.128 7.746 1.00 96.38 115 GLU A N 1
ATOM 872 C CA . GLU A 1 115 ? -8.707 3.305 7.072 1.00 96.38 115 GLU A CA 1
ATOM 873 C C . GLU A 1 115 ? -9.041 2.106 6.175 1.00 96.38 115 GLU A C 1
ATOM 875 O O . GLU A 1 115 ? -10.158 1.589 6.234 1.00 96.38 115 GLU A O 1
ATOM 880 N N . LEU A 1 116 ? -8.074 1.630 5.382 1.00 97.31 116 LEU A N 1
ATOM 881 C CA . LEU A 1 116 ? -8.240 0.451 4.528 1.00 97.31 116 LEU A CA 1
ATOM 882 C C . LEU A 1 116 ? -8.488 -0.809 5.361 1.00 97.31 116 LEU A C 1
ATOM 884 O O . LEU A 1 116 ? -9.452 -1.526 5.106 1.00 97.31 116 LEU A O 1
ATOM 888 N N . CYS A 1 117 ? -7.696 -1.032 6.408 1.00 96.44 117 CYS A N 1
ATOM 889 C CA . CYS A 1 117 ? -7.886 -2.145 7.337 1.00 96.44 117 CYS A CA 1
ATOM 890 C C . CYS A 1 117 ? -9.283 -2.141 7.962 1.00 96.44 117 CYS A C 1
ATOM 892 O O . CYS A 1 117 ? -9.936 -3.177 8.046 1.00 96.44 117 CYS A O 1
ATOM 894 N N . THR A 1 118 ? -9.772 -0.965 8.357 1.00 95.69 118 THR A N 1
ATOM 895 C CA . THR A 1 118 ? -11.110 -0.812 8.939 1.00 95.69 118 THR A CA 1
ATOM 896 C C . THR A 1 118 ? -12.199 -1.105 7.914 1.00 95.69 118 THR A C 1
ATOM 898 O O . THR A 1 118 ? -13.130 -1.856 8.204 1.00 95.69 118 THR A O 1
ATOM 901 N N . LYS A 1 119 ? -12.067 -0.546 6.707 1.00 97.06 119 LYS A N 1
ATOM 902 C CA . LYS A 1 119 ? -13.026 -0.718 5.612 1.00 97.06 119 LYS A CA 1
ATOM 903 C C . LYS A 1 119 ? -13.147 -2.178 5.174 1.00 97.06 119 LYS A C 1
ATOM 905 O O . LYS A 1 119 ? -14.258 -2.649 4.962 1.00 97.06 119 LYS A O 1
ATOM 910 N N . HIS A 1 120 ? -12.018 -2.871 5.056 1.00 96.94 120 HIS A N 1
ATOM 911 C CA . HIS A 1 120 ? -11.941 -4.252 4.572 1.00 96.94 120 HIS A CA 1
ATOM 912 C C . HIS A 1 120 ? -11.917 -5.288 5.711 1.00 96.94 120 HIS A C 1
ATOM 914 O O . HIS A 1 120 ? -11.770 -6.477 5.463 1.00 96.94 120 HIS A O 1
ATOM 920 N N . GLN A 1 121 ? -12.083 -4.846 6.964 1.00 95.56 121 GLN A N 1
ATOM 921 C CA . GLN A 1 121 ? -12.104 -5.687 8.167 1.00 95.56 121 GLN A CA 1
ATOM 922 C C . GLN A 1 121 ? -10.864 -6.586 8.346 1.00 95.56 121 GLN A C 1
ATOM 924 O O . GLN A 1 121 ? -10.952 -7.692 8.877 1.00 95.56 121 GLN A O 1
ATOM 929 N N . VAL A 1 122 ? -9.686 -6.092 7.961 1.00 96.19 122 VAL A N 1
ATOM 930 C CA . VAL A 1 122 ? -8.413 -6.820 8.076 1.00 96.19 122 VAL A CA 1
ATOM 931 C C . VAL A 1 122 ? -7.636 -6.340 9.295 1.00 96.19 122 VAL A C 1
ATOM 933 O O . VAL A 1 122 ? -7.396 -5.148 9.463 1.00 96.19 122 VAL A O 1
ATOM 936 N N . GLY A 1 123 ? -7.235 -7.265 10.171 1.00 90.50 123 GLY A N 1
ATOM 937 C CA . GLY A 1 123 ? -6.440 -6.948 11.368 1.00 90.50 123 GLY A CA 1
ATOM 938 C C . GLY A 1 123 ? -7.166 -6.098 12.421 1.00 90.50 123 GLY A C 1
ATOM 939 O O . GLY A 1 123 ? -6.552 -5.676 13.399 1.00 90.50 123 GLY A O 1
ATOM 940 N N . VAL A 1 124 ? -8.468 -5.859 12.250 1.00 92.69 124 VAL A N 1
ATOM 941 C CA . VAL A 1 124 ? -9.310 -5.082 13.166 1.00 92.69 124 VAL A CA 1
ATOM 942 C C . VAL A 1 124 ? -10.414 -5.957 13.751 1.00 92.69 124 VAL A C 1
ATOM 944 O O . VAL A 1 124 ? -10.911 -6.881 13.112 1.00 92.69 124 VAL A O 1
ATOM 947 N N . LYS A 1 125 ? -10.836 -5.650 14.980 1.00 90.69 125 LYS A N 1
ATOM 948 C CA . LYS A 1 125 ? -11.978 -6.302 15.628 1.00 90.69 125 LYS A CA 1
ATOM 949 C C . LYS A 1 125 ? -12.965 -5.242 16.087 1.00 90.69 125 LYS A C 1
ATOM 951 O O . LYS A 1 125 ? -12.635 -4.422 16.942 1.00 90.69 125 LYS A O 1
ATOM 956 N N . ARG A 1 126 ? -14.192 -5.290 15.563 1.00 86.88 126 ARG A N 1
ATOM 957 C CA . ARG A 1 126 ? -15.288 -4.455 16.064 1.00 86.88 126 ARG A CA 1
ATOM 958 C C . ARG A 1 126 ? -15.633 -4.897 17.486 1.00 86.88 126 ARG A C 1
ATOM 960 O O . ARG A 1 126 ? -15.907 -6.072 17.723 1.00 86.88 126 ARG A O 1
ATOM 967 N N . ARG A 1 127 ? -15.622 -3.956 18.427 1.00 87.88 127 ARG A N 1
ATOM 968 C CA . ARG A 1 127 ? -16.177 -4.145 19.771 1.00 87.88 127 ARG A CA 1
ATOM 969 C C . ARG A 1 127 ? -17.444 -3.294 19.866 1.00 87.88 127 ARG A C 1
ATOM 971 O O . ARG A 1 127 ? -17.311 -2.072 19.855 1.00 87.88 127 ARG A O 1
ATOM 978 N N . PRO A 1 128 ? -18.649 -3.890 19.855 1.00 85.19 128 PRO A N 1
ATOM 979 C CA . PRO A 1 128 ? -19.858 -3.128 20.135 1.00 85.19 128 PRO A CA 1
ATOM 980 C C . PRO A 1 128 ? -19.782 -2.606 21.573 1.00 85.19 128 PRO A C 1
ATOM 982 O O . PRO A 1 128 ? -19.346 -3.329 22.469 1.00 85.19 128 PRO A O 1
ATOM 985 N N . VAL A 1 129 ? -20.159 -1.347 21.771 1.00 89.31 129 VAL A N 1
ATOM 986 C CA . VAL A 1 129 ? -20.331 -0.755 23.098 1.00 89.31 129 VAL A CA 1
ATOM 987 C C . VAL A 1 129 ? -21.821 -0.561 23.329 1.00 89.31 129 VAL A C 1
ATOM 989 O O . VAL A 1 129 ? -22.522 -0.070 22.446 1.00 89.31 129 VAL A O 1
ATOM 992 N N . GLU A 1 130 ? -22.300 -0.992 24.490 1.00 90.00 130 GLU A N 1
ATOM 993 C CA . GLU A 1 130 ? -23.651 -0.685 24.946 1.00 90.00 130 GLU A CA 1
ATOM 994 C C . GLU A 1 130 ? -23.645 0.73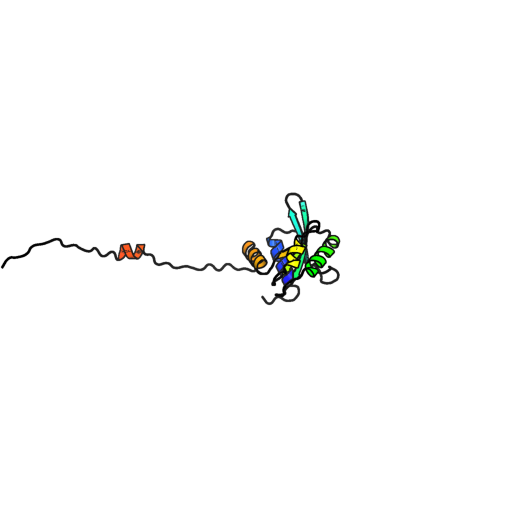1 25.512 1.00 90.00 130 GLU A C 1
ATOM 996 O O . GLU A 1 130 ? -22.849 1.053 26.397 1.00 90.00 130 GLU A O 1
ATOM 1001 N N . ILE A 1 131 ? -24.501 1.585 24.962 1.00 92.06 131 ILE A N 1
ATOM 1002 C CA . ILE A 1 131 ? -24.700 2.946 25.447 1.00 92.06 131 ILE A CA 1
ATOM 1003 C C . ILE A 1 131 ? -26.037 2.945 26.178 1.00 92.06 131 ILE A C 1
ATOM 1005 O O . ILE A 1 131 ? -27.056 2.575 25.599 1.00 92.06 131 ILE A O 1
ATOM 1009 N N . TYR A 1 132 ? -26.009 3.326 27.451 1.00 91.50 132 TYR A N 1
ATOM 1010 C CA . TYR A 1 132 ? -27.199 3.496 28.272 1.00 91.50 132 TYR A CA 1
ATOM 1011 C C . TYR A 1 132 ? -27.549 4.983 28.308 1.00 91.50 132 TYR A C 1
ATOM 1013 O O . TYR A 1 132 ? -26.689 5.813 28.605 1.00 91.50 132 TYR A O 1
ATOM 1021 N N . GLU A 1 133 ? -28.804 5.307 28.022 1.00 94.56 133 GLU A N 1
ATOM 1022 C CA . GLU A 1 133 ? -29.353 6.659 28.119 1.00 94.56 133 GLU A CA 1
ATOM 1023 C C . GLU A 1 133 ? -30.462 6.687 29.171 1.00 94.56 133 GLU A C 1
ATOM 1025 O O . GLU A 1 133 ? -31.064 5.660 29.496 1.00 94.56 133 GLU A O 1
ATOM 1030 N N . ILE A 1 134 ? -30.710 7.867 29.740 1.00 94.44 134 ILE A N 1
ATOM 1031 C CA . ILE A 1 134 ? -31.810 8.056 30.683 1.00 94.44 134 ILE A CA 1
ATOM 1032 C C . ILE A 1 134 ? -33.120 8.044 29.892 1.00 94.44 134 ILE A C 1
ATOM 1034 O O . ILE A 1 134 ? -33.323 8.871 29.006 1.00 94.44 134 ILE A O 1
ATOM 1038 N N . ASP A 1 135 ? -34.026 7.134 30.244 1.00 95.00 135 ASP A N 1
ATOM 1039 C CA . ASP A 1 135 ? -35.382 7.105 29.697 1.00 95.00 135 ASP A CA 1
ATOM 1040 C C . ASP A 1 135 ? -36.253 8.169 30.378 1.00 95.00 135 ASP A C 1
ATOM 1042 O O . ASP A 1 135 ? -36.923 7.918 31.379 1.00 95.00 135 ASP A O 1
ATOM 1046 N N . GLU A 1 136 ? -36.244 9.389 29.843 1.00 94.00 136 GLU A N 1
ATOM 1047 C CA . GLU A 1 136 ? -37.078 10.475 30.364 1.00 94.00 136 GLU A CA 1
ATOM 1048 C C . GLU A 1 136 ? -38.586 10.176 30.292 1.00 94.00 136 GLU A C 1
ATOM 1050 O O . GLU A 1 136 ? -39.354 10.731 31.082 1.00 94.00 136 GLU A O 1
ATOM 1055 N N . ALA A 1 137 ? -39.036 9.320 29.364 1.00 92.44 137 ALA A N 1
ATOM 1056 C CA . ALA A 1 137 ? -40.449 8.967 29.245 1.00 92.44 137 ALA A CA 1
ATOM 1057 C C . ALA A 1 137 ? -40.905 8.124 30.435 1.00 92.44 137 ALA A C 1
ATOM 1059 O O . ALA A 1 137 ? -41.929 8.450 31.038 1.00 92.44 137 ALA A O 1
ATOM 1060 N N . PHE A 1 138 ? -40.092 7.145 30.843 1.00 93.56 138 PHE A N 1
ATOM 1061 C CA . PHE A 1 138 ? -40.312 6.400 32.080 1.00 93.56 138 PHE A CA 1
ATOM 1062 C C . PHE A 1 138 ? -40.496 7.342 33.276 1.00 93.56 138 PHE A C 1
ATOM 1064 O O . PHE A 1 138 ? -41.447 7.184 34.045 1.00 93.56 138 PHE A O 1
ATOM 1071 N N . PHE A 1 139 ? -39.629 8.353 33.424 1.00 92.06 139 PHE A N 1
ATOM 1072 C CA . PHE A 1 139 ? -39.722 9.265 34.564 1.00 92.06 139 PHE A CA 1
ATOM 1073 C C . PHE A 1 139 ? -40.946 10.183 34.498 1.00 92.06 139 PHE A C 1
ATOM 1075 O O . PHE A 1 139 ? -41.608 10.400 35.511 1.00 92.06 139 PHE A O 1
ATOM 1082 N N . ARG A 1 140 ? -41.280 10.696 33.313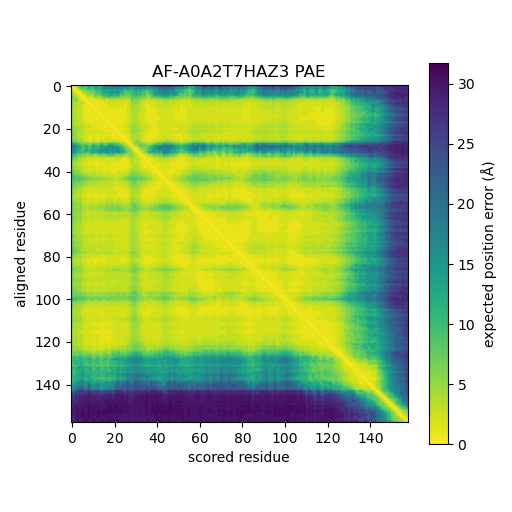 1.00 90.12 140 ARG A N 1
ATOM 1083 C CA . ARG A 1 140 ? -42.446 11.563 33.120 1.00 90.12 140 ARG A CA 1
ATOM 1084 C C . ARG A 1 140 ? -43.758 10.832 33.386 1.00 90.12 140 ARG A C 1
ATOM 1086 O O . ARG A 1 140 ? -44.626 11.405 34.024 1.00 90.12 140 ARG A O 1
ATOM 1093 N N . GLU A 1 141 ? -43.903 9.593 32.927 1.00 89.75 141 GLU A N 1
ATOM 1094 C CA . GLU A 1 141 ? -45.132 8.812 33.128 1.00 89.75 141 GLU A CA 1
ATOM 1095 C C . GLU A 1 141 ? -45.295 8.321 34.568 1.00 89.75 141 GLU A C 1
ATOM 1097 O O . GLU A 1 141 ? -46.412 8.219 35.071 1.00 89.75 141 GLU A O 1
ATOM 1102 N N . LYS A 1 142 ? -44.190 7.974 35.237 1.00 83.75 142 LYS A N 1
ATOM 1103 C CA . LYS A 1 142 ? -44.230 7.392 36.586 1.00 83.75 142 LYS A CA 1
ATOM 1104 C C . LYS A 1 142 ? -44.185 8.419 37.707 1.00 83.75 142 LYS A C 1
ATOM 1106 O O . LYS A 1 142 ? -44.628 8.104 38.809 1.00 83.75 142 LYS A O 1
ATOM 1111 N N . PHE A 1 143 ? -43.643 9.605 37.446 1.00 82.56 143 PHE A N 1
ATOM 1112 C CA . PHE A 1 143 ? -43.401 10.621 38.468 1.00 82.56 143 PHE A CA 1
ATOM 1113 C C . PHE A 1 143 ? -43.929 12.007 38.081 1.00 82.56 143 PHE A C 1
ATOM 1115 O O . PHE A 1 143 ? -43.524 12.998 38.689 1.00 82.56 143 PHE A O 1
ATOM 1122 N N . SER A 1 144 ? -44.841 12.112 37.107 1.00 72.44 144 SER A N 1
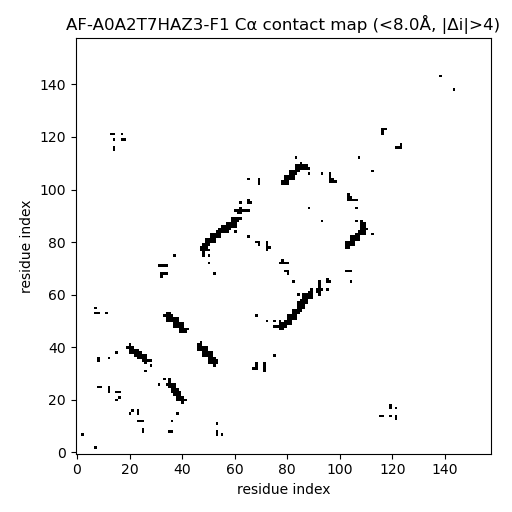ATOM 1123 C CA . SER A 1 144 ? -45.615 13.340 36.918 1.00 72.44 144 SER A CA 1
ATOM 1124 C C . SER A 1 144 ? -46.411 13.629 38.189 1.00 72.44 144 SER A C 1
ATOM 1126 O O . SER A 1 144 ? -47.345 12.906 38.529 1.00 72.44 144 SER A O 1
ATOM 1128 N N . VAL A 1 145 ? -46.011 14.679 38.901 1.00 65.69 145 VAL A N 1
ATOM 1129 C CA . VAL A 1 145 ? -46.765 15.214 40.030 1.00 65.69 145 VAL A CA 1
ATOM 1130 C C . VAL A 1 145 ? -48.016 15.870 39.451 1.00 65.69 145 VAL A C 1
ATOM 1132 O O . VAL A 1 145 ? -47.911 16.877 38.751 1.00 65.69 145 VAL A O 1
ATOM 1135 N N . GLU A 1 146 ? -49.194 15.303 39.712 1.00 60.84 146 GLU A N 1
ATOM 1136 C CA . GLU A 1 146 ? -50.446 16.045 39.569 1.00 60.84 146 GLU A CA 1
ATOM 1137 C C . GLU A 1 146 ? -50.422 17.153 40.624 1.00 60.84 146 GLU A C 1
ATOM 1139 O O . GLU A 1 146 ? -50.642 16.927 41.811 1.00 60.84 146 GLU A O 1
ATOM 1144 N N . SER A 1 147 ? -50.059 18.364 40.213 1.00 54.84 147 SER A N 1
ATOM 1145 C CA . SER A 1 147 ? -50.277 19.546 41.031 1.00 54.84 147 SER A CA 1
ATOM 1146 C C . SER A 1 147 ? -51.777 19.834 41.039 1.00 54.84 147 SER A C 1
ATOM 1148 O O . SER A 1 147 ? -52.291 20.450 40.106 1.00 54.84 147 SER A O 1
ATOM 1150 N N . GLU A 1 148 ? -52.473 19.369 42.079 1.00 49.25 148 GLU A N 1
ATOM 1151 C CA . GLU A 1 148 ? -53.800 19.866 42.438 1.00 49.25 148 GLU A CA 1
ATOM 1152 C C . GLU A 1 148 ? -53.686 21.370 42.720 1.00 49.25 148 GLU A C 1
ATOM 1154 O O . GLU A 1 148 ? -53.186 21.802 43.759 1.00 49.25 148 GLU A O 1
ATOM 1159 N N . VAL A 1 149 ? -54.119 22.187 41.761 1.00 52.97 149 VAL A N 1
ATOM 1160 C CA . VAL A 1 149 ? -54.438 23.591 42.015 1.00 52.97 149 VAL A CA 1
ATOM 1161 C C . VAL A 1 149 ? -55.817 23.595 42.662 1.00 52.97 149 VAL A C 1
ATOM 1163 O O . VAL A 1 149 ? -56.827 23.451 41.976 1.00 52.97 149 VAL A O 1
ATOM 1166 N N . THR A 1 150 ? -55.874 23.726 43.986 1.00 46.03 150 THR A N 1
ATOM 1167 C CA . THR A 1 150 ? -57.123 24.043 44.678 1.00 46.03 150 THR A CA 1
ATOM 1168 C C . THR A 1 150 ? -57.403 25.538 44.524 1.00 46.03 150 THR A C 1
ATOM 1170 O O . THR A 1 150 ? -56.915 26.377 45.280 1.00 46.03 150 THR A O 1
ATOM 1173 N N . GLU A 1 151 ? -58.188 25.889 43.504 1.00 55.59 151 GLU A N 1
ATOM 1174 C CA . GLU A 1 151 ? -58.971 27.124 43.516 1.00 55.59 151 GLU A CA 1
ATOM 1175 C C . GLU A 1 151 ? -60.097 26.951 44.538 1.00 55.59 151 GLU A C 1
ATOM 1177 O O . GLU A 1 151 ? -61.149 26.408 44.220 1.00 55.59 151 GLU A O 1
ATOM 1182 N N . ASP A 1 152 ? -59.895 27.417 45.769 1.00 48.84 152 ASP A N 1
ATOM 1183 C CA . ASP A 1 152 ? -61.040 27.920 46.523 1.00 48.84 152 ASP A CA 1
ATOM 1184 C C . ASP A 1 152 ? -60.638 29.145 47.344 1.00 48.84 152 ASP A C 1
ATOM 1186 O O . ASP A 1 152 ? -60.149 29.086 48.474 1.00 48.84 152 ASP A O 1
ATOM 1190 N N . GLY A 1 153 ? -60.790 30.298 46.695 1.00 56.50 153 GLY A N 1
ATOM 1191 C CA . GLY A 1 153 ? -60.734 31.593 47.340 1.00 56.50 153 GLY A CA 1
ATOM 1192 C C . GLY A 1 153 ? -62.013 31.819 48.133 1.00 56.50 153 GLY A C 1
ATOM 1193 O O . GLY A 1 153 ? -63.011 32.258 47.576 1.00 56.50 153 GLY A O 1
ATOM 1194 N N . THR A 1 154 ? -61.967 31.595 49.444 1.00 47.31 154 THR A N 1
ATOM 1195 C CA . THR A 1 154 ? -62.942 32.183 50.369 1.00 47.31 154 THR A CA 1
ATOM 1196 C C . THR A 1 154 ? -62.217 32.750 51.586 1.00 47.31 154 THR A C 1
ATOM 1198 O O . THR A 1 154 ? -61.574 32.029 52.343 1.00 47.31 154 THR A O 1
ATOM 1201 N N . VAL A 1 155 ? -62.321 34.069 51.760 1.00 54.47 155 VAL A N 1
ATOM 1202 C CA . VAL A 1 155 ? -61.879 34.808 52.951 1.00 54.47 155 VAL A CA 1
ATOM 1203 C C . VAL A 1 155 ? -63.054 34.866 53.934 1.00 54.47 155 VAL A C 1
ATOM 1205 O O . VAL A 1 155 ? -64.098 35.396 53.548 1.00 54.47 155 VAL A O 1
ATOM 1208 N N . PRO A 1 156 ? -62.935 34.398 55.190 1.00 41.38 156 PRO A N 1
ATOM 1209 C CA . PRO A 1 156 ? -63.894 34.760 56.224 1.00 41.38 156 PRO A CA 1
ATOM 1210 C C . PRO A 1 156 ? -63.543 36.135 56.804 1.00 41.38 156 PRO A C 1
ATOM 1212 O O . PRO A 1 156 ? -62.412 36.375 57.229 1.00 41.38 156 PRO A O 1
ATOM 1215 N N . LEU A 1 157 ? -64.537 37.020 56.790 1.00 50.44 157 LEU A N 1
ATOM 1216 C CA . LEU A 1 157 ? -64.601 38.247 57.577 1.00 50.44 157 LEU A CA 1
ATOM 1217 C C . LEU A 1 157 ? -64.918 37.884 59.035 1.00 50.44 157 LEU A C 1
ATOM 1219 O O . LEU A 1 157 ? -65.951 37.260 59.276 1.00 50.44 157 LEU A O 1
ATOM 1223 N N . ASP A 1 158 ? -64.002 38.230 59.940 1.00 50.81 158 ASP A N 1
ATOM 1224 C CA . ASP A 1 158 ? -64.188 38.892 61.254 1.00 50.81 158 ASP A CA 1
ATOM 1225 C C . ASP A 1 158 ? -63.040 38.559 62.224 1.00 50.81 158 ASP A C 1
ATOM 1227 O O . ASP A 1 158 ? -62.791 37.362 62.502 1.00 50.81 158 ASP A O 1
#

Foldseek 3Di:
DDDDPLVVLVLVLVLCVLVVWAPWDADDPPPQLQFGIWTWDDDPPDIFIETEHEEADQDEDEQVVLVSVLVSCVVNVGQEYEYEYQHHYDPRNVCNQPPPPGRHYHYHYNVNVVVSCVVSVRPDDDDDDDDDDDPVVVCCVPPVDPPPPDPDDDDDDD

Secondary structure (DSSP, 8-state):
--PPTTHHHHHHHHHHHTTT-EEEEEPPSSSSTT--EEEEEEETTEEEEEEEEEE--SSPBPHHHHHHHHHHGGGGT-SEEEEEESS-B-HHHHHHHT-TTSPPEEEE-HHHHHHHHHHTTSS------------HHHHHHHH-----------PPP-

Sequence (158 aa):
MELEPGQFEHFVKALLDAMDYEDVQVTKLSGDKGVDVVARVQFGITEITEVVQVKRTESTIGRPKVDELRGALPYHKAIRGTIISLGSFAKGAQEGALFVGAAPITLIDGKRLLELCTKHQVGVKRRPVEIYEIDEAFFREKFSVESEVTEDGTVPLD

Mean predicted aligned error: 9.06 Å